Protein AF-A0A0X1KK18-F1 (afdb_monomer_lite)

Structure (mmCIF, N/CA/C/O backbone):
data_AF-A0A0X1KK18-F1
#
_entry.id   AF-A0A0X1KK18-F1
#
loop_
_atom_site.group_PDB
_atom_site.id
_atom_site.type_symbol
_atom_site.label_atom_id
_atom_site.label_alt_id
_atom_site.label_comp_id
_atom_site.label_asym_id
_atom_site.label_entity_id
_atom_site.label_seq_id
_atom_site.pdbx_PDB_ins_code
_atom_site.Cartn_x
_atom_site.Cartn_y
_atom_site.Cartn_z
_atom_site.occupancy
_atom_site.B_iso_or_equiv
_atom_site.auth_seq_id
_atom_site.auth_comp_id
_atom_site.auth_asym_id
_atom_site.auth_atom_id
_atom_site.pdbx_PDB_model_num
ATOM 1 N N . MET A 1 1 ? -12.184 -28.612 13.665 1.00 48.31 1 MET A N 1
ATOM 2 C CA . MET A 1 1 ? -11.356 -27.387 13.741 1.00 48.31 1 MET A CA 1
ATOM 3 C C . MET A 1 1 ? -12.189 -26.233 13.202 1.00 48.31 1 MET A C 1
ATOM 5 O O . MET A 1 1 ? -12.551 -26.280 12.035 1.00 48.31 1 MET A O 1
ATOM 9 N N . LYS A 1 2 ? -12.579 -25.251 14.029 1.00 52.06 2 LYS A N 1
ATOM 10 C CA . LYS A 1 2 ? -13.202 -24.016 13.518 1.00 52.06 2 LYS A CA 1
ATOM 11 C C . LYS A 1 2 ? -12.150 -23.333 12.645 1.00 52.06 2 LYS A C 1
ATOM 13 O O . LYS A 1 2 ? -11.114 -22.939 13.176 1.00 52.06 2 LYS A O 1
ATOM 18 N N . ALA A 1 3 ? -12.373 -23.256 11.334 1.00 57.09 3 ALA A N 1
ATOM 19 C CA . ALA A 1 3 ? -11.541 -22.438 10.464 1.00 57.09 3 ALA A CA 1
ATOM 20 C C . ALA A 1 3 ? -11.617 -21.010 11.005 1.00 57.09 3 ALA A C 1
ATOM 22 O O . ALA A 1 3 ? -12.685 -20.398 11.029 1.00 57.09 3 ALA A O 1
ATOM 23 N N . GLN A 1 4 ? -10.512 -20.533 11.565 1.00 70.69 4 GLN A N 1
ATOM 24 C CA . GLN A 1 4 ? -10.463 -19.193 12.110 1.00 70.69 4 GLN A CA 1
ATOM 25 C C . GLN A 1 4 ? -10.579 -18.219 10.929 1.00 70.69 4 GLN A C 1
ATOM 27 O O . GLN A 1 4 ? -9.828 -18.371 9.962 1.00 70.69 4 GLN A O 1
ATOM 32 N N . PRO A 1 5 ? -11.499 -17.240 10.964 1.00 75.19 5 PRO A N 1
ATOM 33 C CA . PRO A 1 5 ? -11.763 -16.361 9.824 1.00 75.19 5 PRO A CA 1
ATOM 34 C C . PRO A 1 5 ? -10.505 -15.624 9.337 1.00 75.19 5 PRO A C 1
ATOM 36 O O . PRO A 1 5 ? -10.378 -15.361 8.143 1.00 75.19 5 PRO A O 1
ATOM 39 N N . TYR A 1 6 ? -9.524 -15.386 10.220 1.00 83.00 6 TYR A N 1
ATOM 40 C CA . TYR A 1 6 ? -8.237 -14.790 9.848 1.00 83.00 6 TYR A CA 1
ATOM 41 C C . TYR A 1 6 ? -7.473 -15.612 8.800 1.00 83.00 6 TYR A C 1
ATOM 43 O O . TYR A 1 6 ? -6.782 -15.031 7.968 1.00 83.00 6 TYR A O 1
ATOM 51 N N . LEU A 1 7 ? -7.593 -16.946 8.811 1.00 84.44 7 LEU A N 1
ATOM 52 C CA . LEU A 1 7 ? -6.847 -17.812 7.899 1.00 84.44 7 LEU A CA 1
ATOM 53 C C . LEU A 1 7 ? -7.356 -17.648 6.465 1.00 84.44 7 LEU A C 1
ATOM 55 O O . LEU A 1 7 ? -6.567 -17.583 5.526 1.00 84.44 7 LEU A O 1
ATOM 59 N N . LEU A 1 8 ? -8.675 -17.513 6.307 1.00 86.38 8 LEU A N 1
ATOM 60 C CA . LEU A 1 8 ? -9.293 -17.261 5.011 1.00 86.38 8 LEU A CA 1
ATOM 61 C C . LEU A 1 8 ? -8.890 -15.881 4.473 1.00 86.38 8 LEU A C 1
ATOM 63 O O . LEU A 1 8 ? -8.458 -15.776 3.327 1.00 86.38 8 LEU A O 1
ATOM 67 N N . TYR A 1 9 ? -8.947 -14.837 5.308 1.00 84.44 9 TYR A N 1
ATOM 68 C CA . TYR A 1 9 ? -8.499 -13.495 4.919 1.00 84.44 9 TYR A CA 1
ATOM 69 C C . TYR A 1 9 ? -7.001 -13.446 4.582 1.00 84.44 9 TYR A C 1
ATOM 71 O O . TYR A 1 9 ? -6.612 -12.784 3.620 1.00 84.44 9 TYR A O 1
ATOM 79 N N . ALA A 1 10 ? -6.160 -14.181 5.316 1.00 85.31 10 ALA A N 1
ATOM 80 C CA . ALA A 1 10 ? -4.728 -14.278 5.045 1.00 85.31 10 ALA A CA 1
ATOM 81 C C . ALA A 1 10 ? -4.432 -14.976 3.707 1.00 85.31 10 ALA A C 1
ATOM 83 O O . ALA A 1 10 ? -3.563 -14.520 2.965 1.00 85.31 10 ALA A O 1
ATOM 84 N N . LEU A 1 11 ? -5.178 -16.033 3.363 1.00 86.38 11 LEU A N 1
ATOM 85 C CA . LEU A 1 11 ? -5.054 -16.716 2.070 1.00 86.38 11 LEU A CA 1
ATOM 86 C C . LEU A 1 11 ? -5.438 -15.799 0.905 1.00 86.38 11 LEU A C 1
ATOM 88 O O . LEU A 1 11 ? -4.687 -15.700 -0.066 1.00 86.38 11 LEU A O 1
ATOM 92 N N . PHE A 1 12 ? -6.560 -15.080 1.016 1.00 86.50 12 PHE A N 1
ATOM 93 C CA . PHE A 1 12 ? -6.943 -14.085 0.011 1.00 86.50 12 PHE A CA 1
ATOM 94 C C . PHE A 1 12 ? -5.902 -12.967 -0.101 1.00 86.50 12 PHE A C 1
ATOM 96 O O . PHE A 1 12 ? -5.504 -12.616 -1.209 1.00 86.50 12 PHE A O 1
ATOM 103 N N . SER A 1 13 ? -5.401 -12.452 1.025 1.00 85.50 13 SER A N 1
ATOM 104 C CA . SER A 1 13 ? -4.336 -11.442 1.042 1.00 85.50 13 SER A CA 1
ATOM 105 C C . SER A 1 13 ? -3.073 -11.930 0.324 1.00 85.50 13 SER A C 1
ATOM 107 O O . SER A 1 13 ? -2.549 -11.229 -0.541 1.00 85.50 13 SER A O 1
ATOM 109 N N . ALA A 1 14 ? -2.623 -13.161 0.591 1.00 84.75 14 ALA A N 1
ATOM 110 C CA . ALA A 1 14 ? -1.472 -13.757 -0.085 1.00 84.75 14 ALA A CA 1
ATOM 111 C C . ALA A 1 14 ? -1.697 -13.915 -1.598 1.00 84.75 14 ALA A C 1
ATOM 113 O O . ALA A 1 14 ? -0.796 -13.631 -2.392 1.00 84.75 14 ALA A O 1
ATOM 114 N N . PHE A 1 15 ? -2.908 -14.314 -1.997 1.00 89.94 15 PHE A N 1
ATOM 115 C CA . PHE A 1 15 ? -3.291 -14.423 -3.400 1.00 89.94 15 PHE A CA 1
ATOM 116 C C . PHE A 1 15 ? -3.278 -13.066 -4.117 1.00 89.94 15 PHE A C 1
ATOM 118 O O . PHE A 1 15 ? -2.723 -12.961 -5.202 1.00 89.94 15 PHE A O 1
ATOM 125 N N . PHE A 1 16 ? -3.816 -11.996 -3.530 1.00 87.62 16 PHE A N 1
ATOM 126 C CA . PHE A 1 16 ? -3.731 -10.672 -4.159 1.00 87.62 16 PHE A CA 1
ATOM 127 C C . PHE A 1 16 ? -2.304 -10.110 -4.131 1.00 87.62 16 PHE A C 1
ATOM 129 O O . PHE A 1 16 ? -1.869 -9.488 -5.100 1.00 87.62 16 PHE A O 1
ATOM 136 N N . ALA A 1 17 ? -1.536 -10.382 -3.072 1.00 85.12 17 ALA A N 1
ATOM 137 C CA . ALA A 1 17 ? -0.163 -9.910 -2.934 1.00 85.12 17 ALA A CA 1
ATOM 138 C C . ALA A 1 17 ? 0.782 -10.467 -4.011 1.00 85.12 17 ALA A C 1
ATOM 140 O O . ALA A 1 17 ? 1.693 -9.755 -4.425 1.00 85.12 17 ALA A O 1
ATOM 141 N N . LEU A 1 18 ? 0.574 -11.698 -4.503 1.00 85.50 18 LEU A N 1
ATOM 142 C CA . LEU A 1 18 ? 1.397 -12.244 -5.595 1.00 85.50 18 LEU A CA 1
ATOM 143 C C . LEU A 1 18 ? 1.106 -11.573 -6.948 1.00 85.50 18 LEU A C 1
ATOM 145 O O . LEU A 1 18 ? 1.992 -11.498 -7.796 1.00 85.50 18 LEU A O 1
ATOM 149 N N . LEU A 1 19 ? -0.113 -11.062 -7.156 1.00 86.62 19 LEU A N 1
ATOM 150 C CA . LEU A 1 19 ? -0.516 -10.410 -8.407 1.00 86.62 19 LEU A CA 1
ATOM 151 C C . LEU A 1 19 ? 0.110 -9.017 -8.559 1.00 86.62 19 LEU A C 1
ATOM 153 O O . LEU A 1 19 ? 0.438 -8.597 -9.669 1.00 86.62 19 LEU A O 1
ATOM 157 N N . VAL A 1 20 ? 0.317 -8.319 -7.441 1.00 87.75 20 VAL A N 1
ATOM 158 C CA . VAL A 1 20 ? 0.883 -6.962 -7.378 1.00 87.75 20 VAL A CA 1
ATOM 159 C C . VAL A 1 20 ? 2.225 -6.828 -8.126 1.00 87.75 20 VAL A C 1
ATOM 161 O O . VAL A 1 20 ? 2.315 -5.965 -9.004 1.00 87.75 20 VAL A O 1
ATOM 164 N N . PRO A 1 21 ? 3.262 -7.651 -7.869 1.00 84.75 21 PRO A N 1
ATOM 165 C CA . PRO A 1 21 ? 4.519 -7.577 -8.614 1.00 84.75 21 PRO A CA 1
ATOM 166 C C . PRO A 1 21 ? 4.396 -7.995 -10.081 1.00 84.75 21 PRO A C 1
ATOM 168 O O . PRO A 1 21 ? 5.107 -7.443 -10.922 1.00 84.75 21 PRO A O 1
ATOM 171 N N . ILE A 1 22 ? 3.514 -8.949 -10.399 1.00 86.06 22 ILE A N 1
ATOM 172 C CA . ILE A 1 22 ? 3.320 -9.451 -11.768 1.00 86.06 22 ILE A CA 1
ATOM 173 C C . ILE A 1 22 ? 2.738 -8.339 -12.647 1.00 86.06 22 ILE A C 1
ATOM 175 O O . ILE A 1 22 ? 3.351 -7.949 -13.644 1.00 86.06 22 ILE A O 1
ATOM 179 N N . PHE A 1 23 ? 1.598 -7.771 -12.244 1.00 86.56 23 PHE A N 1
ATOM 180 C CA . PHE A 1 23 ? 0.977 -6.657 -12.962 1.00 86.56 23 PHE A CA 1
ATOM 181 C C . PHE A 1 23 ? 1.813 -5.386 -12.876 1.00 86.56 23 PHE A C 1
ATOM 183 O O . PHE A 1 23 ? 1.910 -4.647 -13.852 1.00 86.56 23 PHE A O 1
ATOM 190 N N . GLY A 1 24 ? 2.466 -5.151 -11.737 1.00 84.56 24 GLY A N 1
ATOM 191 C CA . GLY A 1 24 ? 3.367 -4.024 -11.562 1.00 84.56 24 GLY A CA 1
ATOM 192 C C . GLY A 1 24 ? 4.517 -4.049 -12.559 1.00 84.56 24 GLY A C 1
ATOM 193 O O . GLY A 1 24 ? 4.745 -3.051 -13.229 1.00 84.56 24 GLY A O 1
ATOM 194 N N . LYS A 1 25 ? 5.206 -5.183 -12.735 1.00 83.12 25 LYS A N 1
ATOM 195 C CA . LYS A 1 25 ? 6.280 -5.260 -13.731 1.00 83.12 25 LYS A CA 1
ATOM 196 C C . LYS A 1 25 ? 5.769 -5.087 -15.158 1.00 83.12 25 LYS A C 1
ATOM 198 O O . LYS A 1 25 ? 6.421 -4.408 -15.945 1.00 83.12 25 LYS A O 1
ATOM 203 N N . LEU A 1 26 ? 4.617 -5.675 -15.480 1.00 85.38 26 LEU A N 1
ATOM 204 C CA . LEU A 1 26 ? 4.024 -5.545 -16.809 1.00 85.38 26 LEU A CA 1
ATOM 205 C C . LEU A 1 26 ? 3.639 -4.087 -17.119 1.00 85.38 26 LEU A C 1
ATOM 207 O O . LEU A 1 26 ? 3.946 -3.597 -18.200 1.00 85.38 26 LEU A O 1
ATOM 211 N N . GLY A 1 27 ? 3.040 -3.379 -16.157 1.00 81.44 27 GLY A N 1
ATOM 212 C CA . GLY A 1 27 ? 2.635 -1.975 -16.299 1.00 81.44 27 GLY A CA 1
ATOM 213 C C . GLY A 1 27 ? 3.785 -0.961 -16.241 1.00 81.44 27 GLY A C 1
ATOM 214 O O . GLY A 1 27 ? 3.612 0.180 -16.655 1.00 81.44 27 GLY A O 1
ATOM 215 N N . LEU A 1 28 ? 4.964 -1.359 -15.753 1.00 84.88 28 LEU A N 1
ATOM 216 C CA . LEU A 1 28 ? 6.157 -0.505 -15.654 1.00 84.88 28 LEU A CA 1
ATOM 217 C C . LEU A 1 28 ? 7.063 -0.547 -16.890 1.00 84.88 28 LEU A C 1
ATOM 219 O O . LEU A 1 28 ? 8.089 0.137 -16.905 1.00 84.88 28 LEU A O 1
ATOM 223 N N . LYS A 1 29 ? 6.723 -1.355 -17.903 1.00 79.06 29 LYS A N 1
ATOM 224 C CA . LYS A 1 29 ? 7.569 -1.574 -19.084 1.00 79.06 29 LYS A CA 1
ATOM 225 C C . LYS A 1 29 ? 7.858 -0.275 -19.845 1.00 79.06 29 LYS A C 1
ATOM 227 O O . LYS A 1 29 ? 9.013 -0.017 -20.164 1.00 79.06 29 LYS A O 1
ATOM 232 N N . ASP A 1 30 ? 6.832 0.551 -20.038 1.00 81.50 30 ASP A N 1
ATOM 233 C CA . ASP A 1 30 ? 6.897 1.770 -20.858 1.00 81.50 30 ASP A CA 1
ATOM 234 C C . ASP A 1 30 ? 6.637 3.057 -20.047 1.00 81.50 30 ASP A C 1
ATOM 236 O O . ASP A 1 30 ? 6.550 4.149 -20.602 1.00 81.50 30 ASP A O 1
ATOM 240 N N . VAL A 1 31 ? 6.510 2.948 -18.717 1.00 85.38 31 VAL A N 1
ATOM 241 C CA . VAL A 1 31 ? 6.107 4.051 -17.826 1.00 85.38 31 VAL A CA 1
ATOM 242 C C . VAL A 1 31 ? 7.109 4.218 -16.681 1.00 85.38 31 VAL A C 1
ATOM 244 O O . VAL A 1 31 ? 7.731 3.259 -16.213 1.00 85.38 31 VAL A O 1
ATOM 247 N N . ASP A 1 32 ? 7.311 5.451 -16.216 1.00 85.56 32 ASP A N 1
ATOM 248 C CA . ASP A 1 32 ? 8.118 5.717 -15.023 1.00 85.56 32 ASP A CA 1
ATOM 249 C C . ASP A 1 32 ? 7.503 5.094 -13.754 1.00 85.56 32 ASP A C 1
ATOM 251 O O . ASP A 1 32 ? 6.282 5.068 -13.583 1.00 85.56 32 ASP A O 1
ATOM 255 N N . SER A 1 33 ? 8.344 4.603 -12.837 1.00 83.00 33 SER A N 1
ATOM 256 C CA . SER A 1 33 ? 7.875 3.973 -11.595 1.00 83.00 33 SER A CA 1
ATOM 257 C C . SER A 1 33 ? 7.112 4.925 -10.686 1.00 83.00 33 SER A C 1
ATOM 259 O O . SER A 1 33 ? 6.182 4.497 -10.000 1.00 83.00 33 SER A O 1
ATOM 261 N N . THR A 1 34 ? 7.459 6.208 -10.714 1.00 85.44 34 THR A N 1
ATOM 262 C CA . THR A 1 34 ? 6.777 7.253 -9.952 1.00 85.44 34 THR A CA 1
ATOM 263 C C . THR A 1 34 ? 5.384 7.479 -10.517 1.00 85.44 34 THR A C 1
ATOM 265 O O . THR A 1 34 ? 4.409 7.405 -9.777 1.00 85.44 34 THR A O 1
ATOM 268 N N . VAL A 1 35 ? 5.264 7.643 -11.841 1.00 86.00 35 VAL A N 1
ATOM 269 C CA . VAL A 1 35 ? 3.972 7.849 -12.519 1.00 86.00 35 VAL A CA 1
ATOM 270 C C . VAL A 1 35 ? 3.041 6.658 -12.293 1.00 86.00 35 VAL A C 1
ATOM 272 O O . VAL A 1 35 ? 1.898 6.837 -11.874 1.00 86.00 35 VAL A O 1
ATOM 275 N N . ALA A 1 36 ? 3.538 5.434 -12.486 1.00 87.12 36 ALA A N 1
ATOM 276 C CA . ALA A 1 36 ? 2.754 4.223 -12.256 1.00 87.12 36 ALA A CA 1
ATOM 277 C C . ALA A 1 36 ? 2.308 4.079 -10.789 1.00 87.12 36 ALA A C 1
ATOM 279 O O . ALA A 1 36 ? 1.187 3.646 -10.517 1.00 87.12 36 ALA A O 1
ATOM 280 N N . THR A 1 37 ? 3.158 4.465 -9.832 1.00 86.56 37 THR A N 1
ATOM 281 C CA . THR A 1 37 ? 2.825 4.415 -8.399 1.00 86.56 37 THR A CA 1
ATOM 282 C C . THR A 1 37 ? 1.809 5.489 -8.015 1.00 86.56 37 THR A C 1
ATOM 284 O O . THR A 1 37 ? 0.887 5.190 -7.260 1.00 86.56 37 THR A O 1
ATOM 287 N N . THR A 1 38 ? 1.891 6.690 -8.594 1.00 86.94 38 THR A N 1
ATOM 288 C CA . THR A 1 38 ? 0.885 7.749 -8.417 1.00 86.94 38 THR A CA 1
ATOM 289 C C . THR A 1 38 ? -0.480 7.312 -8.938 1.00 86.94 38 THR A C 1
ATOM 291 O O . THR A 1 38 ? -1.472 7.411 -8.218 1.00 86.94 38 THR A O 1
ATOM 294 N N . VAL A 1 39 ? -0.544 6.758 -10.154 1.00 89.62 39 VAL A N 1
ATOM 295 C CA . VAL A 1 39 ? -1.800 6.230 -10.716 1.00 89.62 39 VAL A CA 1
ATOM 296 C C . VAL A 1 39 ? -2.367 5.127 -9.822 1.00 89.62 39 VAL A C 1
ATOM 298 O O . VAL A 1 39 ? -3.560 5.124 -9.522 1.00 89.62 39 VAL A O 1
ATOM 301 N N . ARG A 1 40 ? -1.512 4.226 -9.322 1.00 87.25 40 ARG A N 1
ATOM 302 C CA . ARG A 1 40 ? -1.928 3.187 -8.375 1.00 87.25 40 ARG A CA 1
ATOM 303 C C . ARG A 1 40 ? -2.518 3.777 -7.094 1.00 87.25 40 ARG A C 1
ATOM 305 O O . ARG A 1 40 ? -3.555 3.296 -6.648 1.00 87.25 40 ARG A O 1
ATOM 312 N N . ALA A 1 41 ? -1.897 4.808 -6.524 1.00 88.94 41 ALA A N 1
ATOM 313 C CA . ALA A 1 41 ? -2.392 5.465 -5.316 1.00 88.94 41 ALA A CA 1
ATOM 314 C C . ALA A 1 41 ? -3.791 6.066 -5.528 1.00 88.94 41 ALA A C 1
ATOM 316 O O . ALA A 1 41 ? -4.657 5.902 -4.672 1.00 88.94 41 ALA A O 1
ATOM 317 N N . VAL A 1 42 ? -4.044 6.679 -6.690 1.00 91.31 42 VAL A N 1
ATOM 318 C CA . VAL A 1 42 ? -5.375 7.197 -7.049 1.00 91.31 42 VAL A CA 1
ATOM 319 C C . VAL A 1 42 ? -6.400 6.066 -7.147 1.00 91.31 42 VAL A C 1
ATOM 321 O O . VAL A 1 42 ? -7.472 6.162 -6.553 1.00 91.31 42 VAL A O 1
ATOM 324 N N . ILE A 1 43 ? -6.065 4.970 -7.837 1.00 91.81 43 ILE A N 1
ATOM 325 C CA . ILE A 1 43 ? -6.949 3.798 -7.952 1.00 91.81 43 ILE A CA 1
ATOM 326 C C . ILE A 1 43 ? -7.266 3.221 -6.564 1.00 91.81 43 ILE A C 1
ATOM 328 O O . ILE A 1 43 ? -8.427 2.948 -6.262 1.00 91.81 43 ILE A O 1
ATOM 332 N N . MET A 1 44 ? -6.255 3.077 -5.699 1.00 90.12 44 MET A N 1
ATOM 333 C CA . MET A 1 44 ? -6.429 2.588 -4.327 1.00 90.12 44 MET A CA 1
ATOM 334 C C . MET A 1 44 ? -7.304 3.526 -3.496 1.00 90.12 44 MET A C 1
ATOM 336 O O . MET A 1 44 ? -8.181 3.050 -2.781 1.00 90.12 44 MET A O 1
ATOM 340 N N . ALA A 1 45 ? -7.108 4.842 -3.605 1.00 90.00 45 ALA A N 1
ATOM 341 C CA . ALA A 1 45 ? -7.913 5.824 -2.888 1.00 90.00 45 ALA A CA 1
ATOM 342 C C . ALA A 1 45 ? -9.393 5.729 -3.284 1.00 90.00 45 ALA A C 1
ATOM 344 O O . ALA A 1 45 ? -10.250 5.605 -2.413 1.00 90.00 45 ALA A O 1
ATOM 345 N N . VAL A 1 46 ? -9.695 5.705 -4.587 1.00 91.62 46 VAL A N 1
ATOM 346 C CA . VAL A 1 46 ? -11.074 5.565 -5.086 1.00 91.62 46 VAL A CA 1
ATOM 347 C C . VAL A 1 46 ? -11.694 4.243 -4.629 1.00 91.62 46 VAL A C 1
ATOM 349 O O . VAL A 1 46 ? -12.833 4.226 -4.163 1.00 91.62 46 VAL A O 1
ATOM 352 N N . PHE A 1 47 ? -10.939 3.143 -4.704 1.00 91.12 47 PHE A N 1
ATOM 353 C CA . PHE A 1 47 ? -11.404 1.830 -4.261 1.00 91.12 47 PHE A CA 1
ATOM 354 C C . PHE A 1 47 ? -11.725 1.809 -2.759 1.00 91.12 47 PHE A C 1
ATOM 356 O O . PHE A 1 47 ? -12.810 1.380 -2.369 1.00 91.12 47 PHE A O 1
ATOM 363 N N . LEU A 1 48 ? -10.824 2.323 -1.913 1.00 89.38 48 LEU A N 1
ATOM 364 C CA . LEU A 1 48 ? -11.020 2.378 -0.461 1.00 89.38 48 LEU A CA 1
ATOM 365 C C . LEU A 1 48 ? -12.179 3.297 -0.063 1.00 89.38 48 LEU A C 1
ATOM 367 O O . LEU A 1 48 ? -12.947 2.945 0.829 1.00 89.38 48 LEU A O 1
ATOM 371 N N . VAL A 1 49 ? -12.353 4.434 -0.744 1.00 87.81 49 VAL A N 1
ATOM 372 C CA . VAL A 1 49 ? -13.514 5.315 -0.540 1.00 87.81 49 VAL A CA 1
ATOM 373 C C . VAL A 1 49 ? -14.812 4.585 -0.889 1.00 87.81 49 VAL A C 1
ATOM 375 O O . VAL A 1 49 ? -15.754 4.618 -0.100 1.00 87.81 49 VAL A O 1
ATOM 378 N N . GLY A 1 50 ? -14.864 3.872 -2.018 1.00 88.06 50 GLY A N 1
ATOM 379 C CA . GLY A 1 50 ? -16.034 3.075 -2.401 1.00 88.06 50 GLY A CA 1
ATOM 380 C C . GLY A 1 50 ? -16.389 2.009 -1.359 1.00 88.06 50 GLY A C 1
ATOM 381 O O . GLY A 1 50 ? -17.546 1.890 -0.959 1.00 88.06 50 GLY A O 1
ATOM 382 N N . VAL A 1 51 ? -15.385 1.287 -0.850 1.00 87.88 51 VAL A N 1
ATOM 383 C CA . VAL A 1 51 ? -15.567 0.299 0.226 1.00 87.88 51 VAL A CA 1
ATOM 384 C C . VAL A 1 51 ? -16.054 0.958 1.520 1.00 87.88 51 VAL A C 1
ATOM 386 O O . VAL A 1 51 ? -16.969 0.436 2.158 1.00 87.88 51 VAL A O 1
ATOM 389 N N . ALA A 1 52 ? -15.497 2.109 1.906 1.00 86.50 52 ALA A N 1
ATOM 390 C CA . ALA A 1 52 ? -15.921 2.843 3.099 1.00 86.50 52 ALA A CA 1
ATOM 391 C C . ALA A 1 52 ? -17.389 3.297 3.017 1.00 86.50 52 ALA A C 1
ATOM 393 O 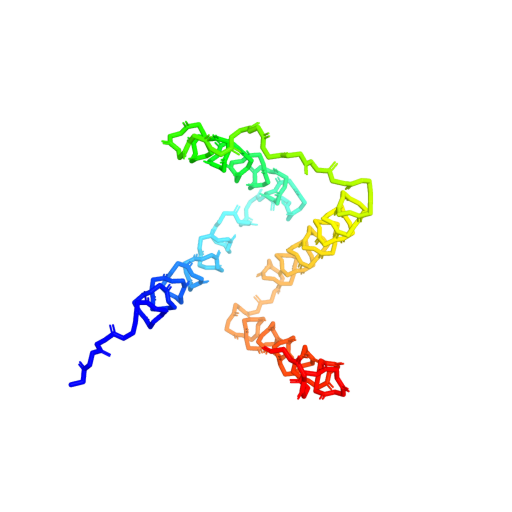O . ALA A 1 52 ? -18.114 3.195 4.008 1.00 86.50 52 ALA A O 1
ATOM 394 N N . LEU A 1 53 ? -17.842 3.738 1.837 1.00 86.88 53 LEU A N 1
ATOM 395 C CA . LEU A 1 53 ? -19.237 4.124 1.599 1.00 86.88 53 LEU A CA 1
ATOM 396 C C . LEU A 1 53 ? -20.196 2.938 1.748 1.00 86.88 53 LEU A C 1
ATOM 398 O O . LEU A 1 53 ? -21.212 3.064 2.425 1.00 86.88 53 LEU A O 1
ATOM 402 N N . VAL A 1 54 ? -19.859 1.782 1.167 1.00 87.50 54 VAL A N 1
ATOM 403 C CA . VAL A 1 54 ? -20.670 0.553 1.277 1.00 87.50 54 VAL A CA 1
ATOM 404 C C . VAL A 1 54 ? -20.681 0.010 2.709 1.00 87.50 54 VAL A C 1
ATOM 406 O O . VAL A 1 54 ? -21.688 -0.530 3.158 1.00 87.50 54 VAL A O 1
ATOM 409 N N . SER A 1 55 ? -19.577 0.173 3.439 1.00 83.06 55 SER A N 1
ATOM 410 C CA . SER A 1 55 ? -19.422 -0.353 4.802 1.00 83.06 55 SER A CA 1
ATOM 411 C C . SER A 1 55 ? -20.024 0.558 5.882 1.00 83.06 55 SER A C 1
ATOM 413 O O . SER A 1 55 ? -20.126 0.148 7.033 1.00 83.06 55 SER A O 1
ATOM 415 N N . GLY A 1 56 ? -20.397 1.800 5.548 1.00 77.62 56 GLY A N 1
ATOM 416 C CA . GLY A 1 56 ? -20.999 2.763 6.481 1.00 77.62 56 GLY A CA 1
ATOM 417 C C . GLY A 1 56 ? -20.041 3.388 7.508 1.00 77.62 56 GLY A C 1
ATOM 418 O O . GLY A 1 56 ? -20.484 4.138 8.375 1.00 77.62 56 GLY A O 1
ATOM 419 N N . VAL A 1 57 ? -18.729 3.142 7.408 1.00 72.38 57 VAL A N 1
ATOM 420 C CA . VAL A 1 57 ? -17.699 3.527 8.406 1.00 72.38 57 VAL A CA 1
ATOM 421 C C . VAL A 1 57 ? -17.189 4.967 8.199 1.00 72.38 57 VAL A C 1
ATOM 423 O O . VAL A 1 57 ? -16.019 5.281 8.380 1.00 72.38 57 VAL A O 1
ATOM 426 N N . THR A 1 58 ? -18.048 5.891 7.770 1.00 65.62 58 THR A N 1
ATOM 427 C CA . THR A 1 58 ? -17.617 7.229 7.313 1.00 65.62 58 THR A CA 1
ATOM 428 C C . THR A 1 58 ? -17.514 8.284 8.419 1.00 65.62 58 THR A C 1
ATOM 430 O O . THR A 1 58 ? -17.100 9.408 8.142 1.00 65.62 58 THR A O 1
ATOM 433 N N . ARG A 1 59 ? -17.901 7.963 9.663 1.00 65.62 59 ARG A N 1
ATOM 434 C CA . ARG A 1 59 ? -18.078 8.946 10.755 1.00 65.62 59 ARG A CA 1
ATOM 435 C C . ARG A 1 59 ? -17.337 8.618 12.055 1.00 65.62 59 ARG A C 1
ATOM 437 O O . ARG A 1 59 ? -17.644 9.206 13.088 1.00 65.62 59 ARG A O 1
ATOM 444 N N . GLU A 1 60 ? -16.376 7.702 12.017 1.00 73.88 60 GLU A N 1
ATOM 445 C CA . GLU A 1 60 ? -15.527 7.404 13.176 1.00 73.88 60 GLU A CA 1
ATOM 446 C C . GLU A 1 60 ? -14.722 8.660 13.581 1.00 73.88 60 GLU A C 1
ATOM 448 O O . GLU A 1 60 ? -14.026 9.240 12.738 1.00 73.88 60 GLU A O 1
ATOM 453 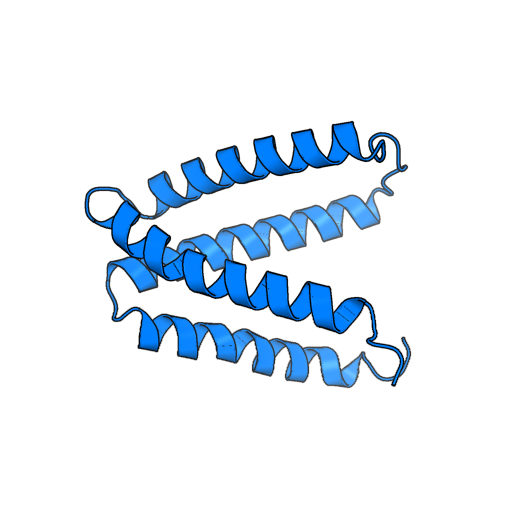N N . PRO A 1 61 ? -14.803 9.125 14.843 1.00 72.62 61 PRO A N 1
ATOM 454 C CA . PRO A 1 61 ? -14.059 10.295 15.287 1.00 72.62 61 PRO A CA 1
ATOM 455 C C . PRO A 1 61 ? -12.555 9.990 15.334 1.00 72.62 61 PRO A C 1
ATOM 457 O O . PRO A 1 61 ? -12.077 9.218 16.163 1.00 72.62 61 PRO A O 1
ATOM 460 N N . LEU A 1 62 ? -11.784 10.636 14.457 1.00 77.75 62 LEU A N 1
ATOM 461 C CA . LEU A 1 62 ? -10.326 10.527 14.439 1.00 77.75 62 LEU A CA 1
ATOM 462 C C . LEU A 1 62 ? -9.707 11.468 15.483 1.00 77.75 62 LEU A C 1
ATOM 464 O O . LEU A 1 62 ? -9.799 12.689 15.379 1.00 77.75 62 LEU A O 1
ATOM 468 N N . ASN A 1 63 ? -9.031 10.902 16.483 1.00 84.62 63 ASN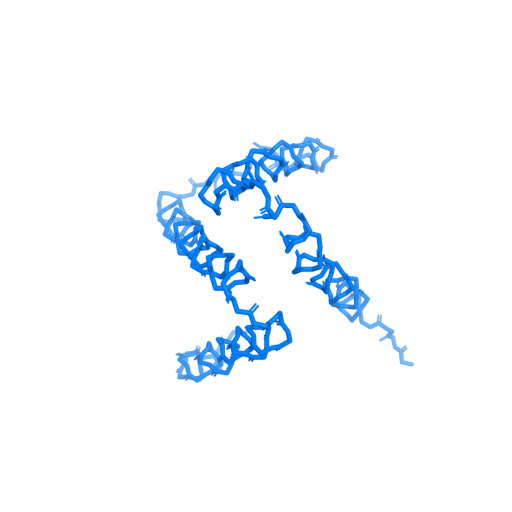 A N 1
ATOM 469 C CA . ASN A 1 63 ? -8.202 11.668 17.417 1.00 84.62 63 ASN A CA 1
ATOM 470 C C . ASN A 1 63 ? -6.978 12.258 16.679 1.00 84.62 63 ASN A C 1
ATOM 472 O O . ASN A 1 63 ? -6.382 11.588 15.836 1.00 84.62 63 ASN A O 1
ATOM 476 N N . GLY A 1 64 ? -6.539 13.474 17.027 1.00 82.44 64 GLY A N 1
ATOM 477 C CA . GLY A 1 64 ? -5.367 14.123 16.421 1.00 82.44 64 GLY A CA 1
ATOM 478 C C . GLY A 1 64 ? -4.074 13.297 16.512 1.00 82.44 64 GLY A C 1
ATOM 479 O O . GLY A 1 64 ? -3.284 13.288 15.569 1.00 82.44 64 GLY A O 1
ATOM 480 N N . LYS A 1 65 ? -3.882 12.520 17.592 1.00 83.62 65 LYS A N 1
ATOM 481 C CA . LYS A 1 65 ? -2.756 11.568 17.682 1.00 83.62 65 LYS A CA 1
ATOM 482 C C . LYS A 1 65 ? -2.894 10.408 16.693 1.00 83.62 65 LYS A C 1
ATOM 484 O O . LYS A 1 65 ? -1.910 10.030 16.066 1.00 83.62 65 LYS A O 1
ATOM 489 N N . ALA A 1 66 ? -4.101 9.861 16.535 1.00 84.38 66 ALA A N 1
ATOM 490 C CA . ALA A 1 66 ? -4.359 8.781 15.583 1.00 84.38 66 ALA A CA 1
ATOM 491 C C . ALA A 1 66 ? -4.107 9.253 14.145 1.00 84.38 66 ALA A C 1
ATOM 493 O O . ALA A 1 66 ? -3.452 8.551 13.382 1.00 84.38 66 ALA A O 1
ATOM 494 N N . LEU A 1 67 ? -4.529 10.477 13.806 1.00 86.50 67 LEU A N 1
ATOM 495 C CA . LEU A 1 67 ? -4.276 11.072 12.494 1.00 86.50 67 LEU A CA 1
ATOM 496 C C . LEU A 1 67 ? -2.775 11.194 12.192 1.00 86.50 67 LEU A C 1
ATOM 498 O O . LEU A 1 67 ? -2.357 10.877 11.082 1.00 86.50 67 LEU A O 1
ATOM 502 N N . LEU A 1 68 ? -1.960 11.596 13.174 1.00 86.50 68 LEU A N 1
ATOM 503 C CA . LEU A 1 68 ? -0.507 11.680 13.009 1.00 86.50 68 LEU A CA 1
ATOM 504 C C . LEU A 1 68 ? 0.113 10.308 12.707 1.00 86.50 68 LEU A C 1
ATOM 506 O O . LEU A 1 68 ? 0.880 10.184 11.755 1.00 86.50 68 LEU A O 1
ATOM 510 N N . PHE A 1 69 ? -0.238 9.270 13.473 1.00 85.62 69 PHE A N 1
ATOM 511 C CA . PHE A 1 69 ? 0.272 7.915 13.227 1.00 85.62 69 PHE A CA 1
ATOM 512 C C . PHE A 1 69 ? -0.219 7.335 11.894 1.00 85.62 69 PHE A C 1
ATOM 514 O O . PHE A 1 69 ? 0.562 6.697 11.190 1.00 85.62 69 PHE A O 1
ATOM 521 N N . ILE A 1 70 ? -1.471 7.600 11.506 1.00 87.06 70 ILE A N 1
ATOM 522 C CA . ILE A 1 70 ? -2.018 7.199 10.201 1.00 87.06 70 ILE A CA 1
ATOM 523 C C . ILE A 1 70 ? -1.272 7.908 9.066 1.00 87.06 70 ILE A C 1
ATOM 525 O O . ILE A 1 70 ? -0.887 7.263 8.094 1.00 87.06 70 ILE A O 1
ATOM 529 N N . ALA A 1 71 ? -1.013 9.212 9.193 1.00 86.81 71 ALA A N 1
ATOM 530 C CA . ALA A 1 71 ? -0.269 9.972 8.195 1.00 86.81 71 ALA A CA 1
ATOM 531 C C . ALA A 1 71 ? 1.173 9.461 8.056 1.00 86.81 71 ALA A C 1
ATOM 533 O O . ALA A 1 71 ? 1.631 9.212 6.942 1.00 86.81 71 ALA A O 1
ATOM 534 N N . LEU A 1 72 ? 1.869 9.233 9.175 1.00 87.12 72 LEU A N 1
ATOM 535 C CA . LEU A 1 72 ? 3.223 8.669 9.178 1.00 87.12 72 LEU A CA 1
ATOM 536 C C . LEU A 1 72 ? 3.259 7.266 8.557 1.00 87.12 72 LEU A C 1
ATOM 538 O O . LEU A 1 72 ? 4.129 6.983 7.735 1.00 87.12 72 LEU A O 1
ATOM 542 N N . SER A 1 73 ? 2.290 6.409 8.894 1.00 86.56 73 SER A N 1
ATOM 543 C CA . SER A 1 73 ? 2.143 5.077 8.298 1.00 86.56 73 SER A CA 1
ATOM 544 C C . SER A 1 73 ? 1.879 5.154 6.791 1.00 86.56 73 SER A C 1
ATOM 546 O O . SER A 1 73 ? 2.507 4.428 6.021 1.00 86.56 73 SER A O 1
ATOM 548 N N . GLY A 1 74 ? 1.019 6.077 6.352 1.00 86.44 74 GLY A N 1
ATOM 549 C CA . GLY A 1 74 ? 0.729 6.310 4.939 1.00 86.44 74 GLY A CA 1
ATOM 550 C C . GLY A 1 74 ? 1.957 6.771 4.153 1.00 86.44 74 GLY A C 1
ATOM 551 O O . GLY A 1 74 ? 2.224 6.243 3.075 1.00 86.44 74 GLY A O 1
ATOM 552 N N . ILE A 1 75 ? 2.748 7.695 4.710 1.00 88.38 75 ILE A N 1
ATOM 553 C CA . ILE A 1 75 ? 4.006 8.158 4.103 1.00 88.38 75 ILE A CA 1
ATOM 554 C C . ILE A 1 75 ? 5.013 7.006 4.012 1.00 88.38 75 ILE A C 1
ATOM 556 O O . ILE A 1 75 ? 5.602 6.790 2.953 1.00 88.38 75 ILE A O 1
ATOM 560 N N . ALA A 1 76 ? 5.183 6.236 5.091 1.00 86.62 76 ALA A N 1
ATOM 561 C CA . ALA A 1 76 ? 6.070 5.075 5.104 1.00 86.62 76 ALA A CA 1
ATOM 562 C C . ALA A 1 76 ? 5.647 4.021 4.063 1.00 86.62 76 ALA A C 1
ATOM 564 O O . ALA A 1 76 ? 6.488 3.510 3.322 1.00 86.62 76 ALA A O 1
ATOM 565 N N . GLY A 1 77 ? 4.344 3.749 3.949 1.00 86.44 77 GLY A N 1
ATOM 566 C CA . GLY A 1 77 ? 3.782 2.854 2.940 1.00 86.44 77 GLY A CA 1
ATOM 567 C C . GLY A 1 77 ? 4.020 3.353 1.514 1.00 86.44 77 GLY A C 1
ATOM 568 O O . GLY A 1 77 ? 4.488 2.594 0.667 1.00 86.44 77 GLY A O 1
ATOM 569 N N . ALA A 1 78 ? 3.777 4.639 1.248 1.00 85.81 78 ALA A N 1
ATOM 570 C CA . ALA A 1 78 ? 4.003 5.235 -0.066 1.00 85.81 78 ALA A CA 1
ATOM 571 C C . ALA A 1 78 ? 5.483 5.176 -0.485 1.00 85.81 78 ALA A C 1
ATOM 573 O O . ALA A 1 78 ? 5.785 4.789 -1.615 1.00 85.81 78 ALA A O 1
ATOM 574 N N . LEU A 1 79 ? 6.405 5.498 0.430 1.00 86.12 79 LEU A N 1
ATOM 575 C CA . LEU A 1 79 ? 7.848 5.413 0.184 1.00 86.12 79 LEU A CA 1
ATOM 576 C C . LEU A 1 79 ? 8.296 3.971 -0.071 1.00 86.12 79 LEU A C 1
ATOM 578 O O . LEU A 1 79 ? 9.020 3.719 -1.034 1.00 86.12 79 LEU A O 1
ATOM 582 N N . SER A 1 80 ? 7.828 3.020 0.743 1.00 85.50 80 SER A N 1
ATOM 583 C CA . SER A 1 80 ? 8.112 1.592 0.561 1.00 85.50 80 SER A CA 1
ATOM 584 C C . SER A 1 80 ? 7.688 1.112 -0.830 1.00 85.50 80 SER A C 1
ATOM 586 O O . SER A 1 80 ? 8.494 0.519 -1.547 1.00 85.50 80 SER A O 1
ATOM 588 N N . TRP A 1 81 ? 6.471 1.448 -1.266 1.00 86.44 81 TRP A N 1
ATOM 589 C CA . TRP A 1 81 ? 5.968 1.060 -2.585 1.00 86.44 81 TRP A CA 1
ATOM 590 C C . TRP A 1 81 ? 6.743 1.729 -3.723 1.00 86.44 81 TRP A C 1
ATOM 592 O O . TRP A 1 81 ? 7.053 1.072 -4.718 1.00 86.44 81 TRP A O 1
ATOM 602 N N . LEU A 1 82 ? 7.095 3.010 -3.588 1.00 85.38 82 LEU A N 1
ATOM 603 C CA . LEU A 1 82 ? 7.871 3.728 -4.599 1.00 85.38 82 LEU A CA 1
ATOM 604 C C . LEU A 1 82 ? 9.228 3.049 -4.850 1.00 85.38 82 LEU A C 1
ATOM 606 O O . LEU A 1 82 ? 9.554 2.735 -5.998 1.00 85.38 82 LEU A O 1
ATOM 610 N N . PHE A 1 83 ? 9.988 2.765 -3.787 1.00 86.88 83 PHE A N 1
ATOM 611 C CA . PHE A 1 83 ? 11.283 2.087 -3.903 1.00 86.88 83 PHE A CA 1
ATOM 612 C C . PHE A 1 83 ? 11.143 0.633 -4.359 1.00 86.88 83 PHE A C 1
ATOM 614 O O . PHE A 1 83 ? 11.919 0.179 -5.202 1.00 86.88 83 PHE A O 1
ATOM 621 N N . TYR A 1 84 ? 10.120 -0.079 -3.877 1.00 86.62 84 TYR A N 1
ATOM 622 C CA . TYR A 1 84 ? 9.820 -1.440 -4.312 1.00 86.62 84 TYR A CA 1
ATOM 623 C C . TYR A 1 84 ? 9.621 -1.515 -5.829 1.00 86.62 84 TYR A C 1
ATOM 625 O O . TYR A 1 84 ? 10.261 -2.320 -6.505 1.00 86.62 84 TYR A O 1
ATOM 633 N N . PHE A 1 85 ? 8.785 -0.646 -6.406 1.00 84.81 85 PHE A N 1
ATOM 634 C CA . PHE A 1 85 ? 8.512 -0.684 -7.844 1.00 84.81 85 PHE A CA 1
ATOM 635 C C . PHE A 1 85 ? 9.660 -0.165 -8.702 1.00 84.81 85 PHE A C 1
ATOM 637 O O . PHE A 1 85 ? 9.857 -0.661 -9.813 1.00 84.81 85 PHE A O 1
ATOM 644 N N . MET A 1 86 ? 10.459 0.762 -8.179 1.00 85.94 86 MET A N 1
ATOM 645 C CA . MET A 1 86 ? 11.720 1.152 -8.804 1.00 85.94 86 MET A CA 1
ATOM 646 C C . MET A 1 86 ? 12.673 -0.052 -8.913 1.00 85.94 86 MET A C 1
ATOM 648 O O . MET A 1 86 ? 13.225 -0.313 -9.984 1.00 85.94 86 MET A O 1
ATOM 652 N N . ALA A 1 87 ? 12.778 -0.859 -7.851 1.00 85.06 87 ALA A N 1
ATOM 653 C CA . ALA A 1 87 ? 13.558 -2.095 -7.856 1.00 85.06 87 ALA A CA 1
ATOM 654 C C . ALA A 1 87 ? 12.952 -3.176 -8.772 1.00 85.06 87 ALA A C 1
ATOM 656 O O . ALA A 1 87 ? 13.683 -3.841 -9.505 1.00 85.06 87 ALA A O 1
ATOM 657 N N . VAL A 1 88 ? 11.622 -3.333 -8.803 1.00 85.31 88 VAL A N 1
ATOM 658 C CA . VAL A 1 88 ? 10.929 -4.267 -9.716 1.00 85.31 88 VAL A CA 1
ATOM 659 C C . VAL A 1 88 ? 11.171 -3.907 -11.184 1.00 85.31 88 VAL A C 1
ATOM 661 O O . VAL A 1 88 ? 11.331 -4.811 -12.014 1.00 85.31 88 VAL A O 1
ATOM 664 N N . LYS A 1 89 ? 11.216 -2.611 -11.517 1.00 83.00 89 LYS A N 1
ATOM 665 C CA . LYS A 1 89 ? 11.478 -2.135 -12.879 1.00 83.00 89 LYS A CA 1
ATOM 666 C C . LYS A 1 89 ? 12.874 -2.553 -13.351 1.00 83.00 89 LYS A C 1
ATOM 668 O O . LYS A 1 89 ? 12.981 -3.191 -14.397 1.00 83.00 89 LYS A O 1
ATOM 673 N N . GLY A 1 90 ? 13.915 -2.275 -12.561 1.00 81.56 90 GLY A N 1
ATOM 674 C CA . GLY A 1 90 ? 15.314 -2.557 -12.922 1.00 81.56 90 GLY A CA 1
ATOM 675 C C . GLY A 1 90 ? 15.823 -3.975 -12.617 1.00 81.56 90 GLY A C 1
ATOM 676 O O . GLY A 1 90 ? 16.808 -4.410 -13.204 1.00 81.56 90 GLY A O 1
ATOM 677 N N . GLY A 1 91 ? 15.176 -4.713 -11.711 1.00 83.50 91 GLY A N 1
ATOM 678 C CA . GLY A 1 91 ? 15.664 -5.993 -11.186 1.00 83.50 91 GLY A CA 1
ATOM 679 C C . GLY A 1 91 ? 14.839 -7.221 -11.585 1.00 83.50 91 GLY A C 1
ATOM 680 O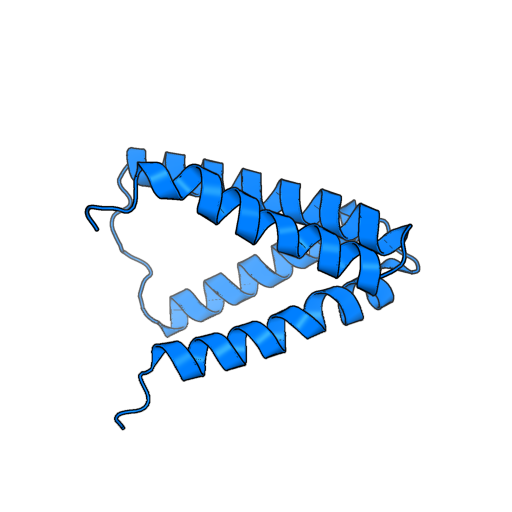 O . GLY A 1 91 ? 13.814 -7.150 -12.265 1.00 83.50 91 GLY A O 1
ATOM 681 N N . ARG A 1 92 ? 15.264 -8.408 -11.136 1.00 84.38 92 ARG A N 1
ATOM 682 C CA . ARG A 1 92 ? 14.495 -9.658 -11.298 1.00 84.38 92 ARG A CA 1
ATOM 683 C C . ARG A 1 92 ? 13.377 -9.709 -10.253 1.00 84.38 92 ARG A C 1
ATOM 685 O O . ARG A 1 92 ? 13.673 -9.712 -9.064 1.00 84.38 92 ARG A O 1
ATOM 692 N N . VAL A 1 93 ? 12.114 -9.826 -10.683 1.00 84.00 93 VAL A N 1
ATOM 693 C CA . VAL A 1 93 ? 10.937 -9.830 -9.779 1.00 84.00 93 VAL A CA 1
ATOM 694 C C . VAL A 1 93 ? 11.070 -10.815 -8.623 1.00 84.00 93 VAL A C 1
ATOM 696 O O . VAL A 1 93 ? 10.868 -10.385 -7.493 1.00 84.00 93 VAL A O 1
ATOM 699 N N . PRO A 1 94 ? 11.459 -12.089 -8.840 1.00 83.50 94 PRO A N 1
ATOM 700 C CA . PRO A 1 94 ? 11.532 -13.039 -7.733 1.00 83.50 94 PRO A CA 1
ATOM 701 C C . PRO A 1 94 ? 12.553 -12.620 -6.671 1.00 83.50 94 PRO A C 1
ATOM 703 O O . PRO A 1 94 ? 12.294 -12.777 -5.485 1.00 83.50 94 PRO A O 1
ATOM 706 N N . ALA A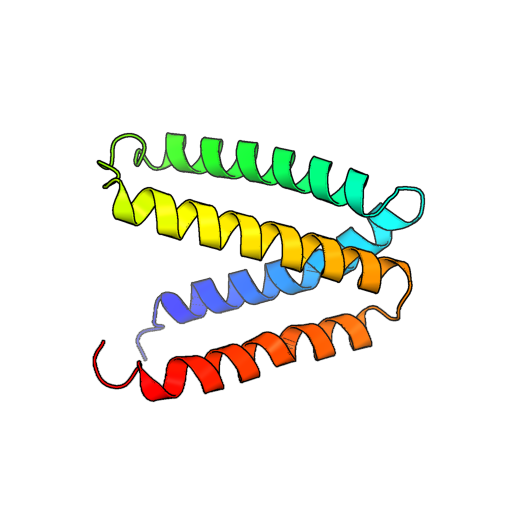 1 95 ? 13.682 -12.028 -7.080 1.00 84.06 95 ALA A N 1
ATOM 707 C CA . ALA A 1 95 ? 14.697 -11.545 -6.149 1.00 84.06 95 ALA A CA 1
ATOM 708 C C . ALA A 1 95 ? 14.187 -10.346 -5.336 1.00 84.06 95 ALA A C 1
ATOM 710 O O . ALA A 1 95 ? 14.325 -10.332 -4.118 1.00 84.06 95 ALA A O 1
ATOM 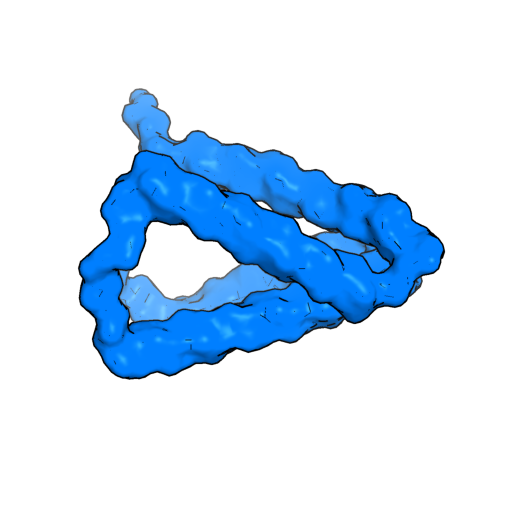711 N N . VAL A 1 96 ? 13.538 -9.380 -5.995 1.00 86.12 96 VAL A N 1
ATOM 712 C CA . VAL A 1 96 ? 12.959 -8.199 -5.330 1.00 86.12 96 VAL A CA 1
ATOM 713 C C . VAL A 1 96 ? 11.863 -8.605 -4.341 1.00 86.12 96 VAL A C 1
ATOM 715 O O . VAL A 1 96 ? 11.833 -8.098 -3.227 1.00 86.12 96 VAL A O 1
ATOM 718 N N . VAL A 1 97 ? 11.009 -9.565 -4.707 1.00 83.94 97 VAL A N 1
ATOM 719 C CA . VAL A 1 97 ? 9.955 -10.096 -3.826 1.00 83.94 97 VAL A CA 1
ATOM 720 C C . VAL A 1 97 ? 10.545 -10.791 -2.597 1.00 83.94 97 VAL A C 1
ATOM 722 O O . VAL A 1 97 ? 10.053 -10.582 -1.495 1.00 83.94 97 VAL A O 1
ATOM 725 N N . VAL A 1 98 ? 11.598 -11.600 -2.750 1.00 83.50 98 VAL A N 1
ATOM 726 C CA . VAL A 1 98 ? 12.248 -12.262 -1.603 1.00 83.50 98 VAL A CA 1
ATOM 727 C C . VAL A 1 98 ? 12.907 -11.238 -0.676 1.00 83.50 98 VAL A C 1
ATOM 729 O O . VAL A 1 98 ? 12.777 -11.355 0.540 1.00 83.50 98 VAL A O 1
ATOM 732 N N . ILE A 1 99 ? 13.559 -10.213 -1.235 1.00 83.31 99 ILE A N 1
ATOM 733 C CA . ILE A 1 99 ? 14.158 -9.125 -0.451 1.00 83.31 99 ILE A CA 1
ATOM 734 C C . ILE A 1 99 ? 13.074 -8.342 0.301 1.00 83.31 99 ILE A C 1
ATOM 736 O O . ILE A 1 99 ? 13.224 -8.106 1.493 1.00 83.31 99 ILE A O 1
ATOM 740 N N . ASP A 1 100 ? 11.952 -8.011 -0.335 1.00 82.44 100 ASP A N 1
ATOM 741 C CA . ASP A 1 100 ? 10.818 -7.330 0.308 1.00 82.44 100 ASP A CA 1
ATOM 742 C C . ASP A 1 100 ? 10.241 -8.132 1.491 1.00 82.44 100 ASP A C 1
ATOM 744 O O . ASP A 1 100 ? 9.924 -7.583 2.545 1.00 82.44 100 ASP A O 1
ATOM 748 N N . LYS A 1 101 ? 10.218 -9.468 1.399 1.00 78.75 101 LYS A N 1
ATOM 749 C CA . LYS A 1 101 ? 9.795 -10.326 2.520 1.00 78.75 101 LYS A CA 1
ATOM 750 C C . LYS A 1 101 ? 10.733 -10.265 3.730 1.00 78.75 101 LYS A C 1
ATOM 752 O O . LYS A 1 101 ? 10.286 -10.575 4.833 1.00 78.75 101 LYS A O 1
ATOM 757 N N . THR A 1 102 ? 11.982 -9.813 3.582 1.00 75.62 102 THR A N 1
ATOM 758 C CA . THR A 1 102 ? 12.870 -9.572 4.737 1.00 75.62 102 THR A CA 1
ATOM 759 C C . THR A 1 102 ? 12.382 -8.421 5.618 1.00 75.62 102 THR A C 1
ATOM 761 O O . THR A 1 102 ? 12.645 -8.431 6.820 1.00 75.62 102 THR A O 1
ATOM 764 N N . SER A 1 103 ? 11.582 -7.489 5.084 1.00 74.81 103 SER A N 1
ATOM 765 C CA . SER A 1 103 ? 10.926 -6.452 5.886 1.00 74.81 103 SER A CA 1
ATOM 766 C C . SER A 1 103 ? 9.989 -7.043 6.938 1.00 74.81 103 SER A C 1
ATOM 768 O O . SER A 1 103 ? 9.853 -6.462 8.009 1.00 74.81 103 SER A O 1
ATOM 770 N N . VAL A 1 104 ? 9.405 -8.223 6.690 1.00 72.38 104 VAL A N 1
ATOM 771 C CA . VAL A 1 104 ? 8.615 -8.952 7.696 1.00 72.38 104 VAL A CA 1
ATOM 772 C C . VAL A 1 104 ? 9.510 -9.419 8.841 1.00 72.38 104 VAL A C 1
ATOM 774 O O . VAL A 1 104 ? 9.156 -9.225 9.996 1.00 72.38 104 VAL A O 1
ATOM 777 N N . ALA A 1 105 ? 10.693 -9.964 8.540 1.00 72.25 105 ALA A N 1
ATOM 778 C CA . ALA A 1 105 ? 11.653 -10.378 9.564 1.00 72.25 105 ALA A CA 1
ATOM 779 C C . ALA A 1 105 ? 12.160 -9.185 10.391 1.00 72.25 105 ALA A C 1
ATOM 781 O O . ALA A 1 105 ? 12.243 -9.278 11.614 1.00 72.25 105 ALA A O 1
ATOM 782 N N . LEU A 1 106 ? 12.435 -8.048 9.742 1.00 72.44 106 LEU A N 1
ATOM 783 C CA . LEU A 1 106 ? 12.800 -6.805 10.426 1.00 72.44 106 LEU A CA 1
ATOM 784 C C . LEU A 1 106 ? 11.654 -6.288 11.301 1.00 72.44 106 LEU A C 1
ATOM 786 O O . LEU A 1 106 ? 11.886 -5.945 12.456 1.00 72.44 106 LEU A O 1
ATOM 790 N N . ALA A 1 107 ? 10.418 -6.278 10.794 1.00 74.94 107 ALA A N 1
ATOM 791 C CA . ALA A 1 107 ? 9.249 -5.894 11.577 1.00 74.94 107 ALA A CA 1
ATOM 792 C C . ALA A 1 107 ? 9.091 -6.799 12.803 1.00 74.94 107 ALA A C 1
ATOM 794 O O . ALA A 1 107 ? 8.958 -6.290 13.909 1.00 74.94 107 ALA A O 1
ATOM 795 N N . THR A 1 108 ? 9.194 -8.121 12.639 1.00 69.75 108 THR A N 1
ATOM 796 C CA . THR A 1 108 ? 9.164 -9.062 13.763 1.00 69.75 108 THR A CA 1
ATOM 797 C C . THR A 1 108 ? 10.279 -8.767 14.761 1.00 69.75 108 THR A C 1
ATOM 799 O O . THR A 1 108 ? 9.996 -8.720 15.947 1.00 69.75 108 THR A O 1
ATOM 802 N N . PHE A 1 109 ? 11.509 -8.499 14.315 1.00 73.19 109 PHE A N 1
ATOM 803 C CA . PHE A 1 109 ? 12.641 -8.206 15.199 1.00 73.19 109 PHE A CA 1
ATOM 804 C C . PHE A 1 109 ? 12.480 -6.898 15.992 1.00 73.19 109 PHE A C 1
ATOM 806 O O . PHE A 1 109 ? 12.744 -6.881 17.190 1.00 73.19 109 PHE A O 1
ATOM 813 N N . PHE A 1 110 ? 12.024 -5.813 15.358 1.00 68.25 110 PHE A N 1
ATOM 814 C CA . PHE A 1 110 ? 11.818 -4.518 16.024 1.00 68.25 110 PHE A CA 1
ATOM 815 C C . PHE A 1 110 ? 10.561 -4.475 16.897 1.00 68.25 110 PHE A C 1
ATOM 817 O O . PHE A 1 110 ? 10.515 -3.709 17.856 1.00 68.25 110 PHE A O 1
ATOM 824 N N . VAL A 1 111 ? 9.545 -5.278 16.571 1.00 67.19 111 VAL A N 1
ATOM 825 C CA . VAL A 1 111 ? 8.298 -5.382 17.341 1.00 67.19 111 VAL A CA 1
ATOM 826 C C . VAL A 1 111 ? 8.434 -6.379 18.497 1.00 67.19 111 VAL A C 1
ATOM 828 O O . VAL A 1 111 ? 7.768 -6.204 19.512 1.00 67.19 111 VAL A O 1
ATOM 831 N N . PHE A 1 112 ? 9.333 -7.370 18.409 1.00 58.03 112 PHE A N 1
ATOM 832 C CA . PHE A 1 112 ? 9.550 -8.385 19.453 1.00 58.03 112 PHE A CA 1
ATOM 833 C C . PHE A 1 112 ? 9.760 -7.821 20.874 1.00 58.03 112 PHE A C 1
ATOM 835 O O . PHE A 1 112 ? 9.203 -8.395 21.806 1.00 58.03 112 PHE A O 1
ATOM 842 N N . PRO A 1 113 ? 10.474 -6.694 21.087 1.00 61.62 113 PRO A N 1
ATOM 843 C CA . PRO A 1 113 ? 10.615 -6.094 22.415 1.00 61.62 113 PRO A CA 1
ATOM 844 C C . PRO A 1 113 ? 9.325 -5.465 22.968 1.00 61.62 113 PRO A C 1
ATOM 846 O O . PRO A 1 113 ? 9.264 -5.184 24.158 1.00 61.62 113 PRO A O 1
ATOM 849 N N . TRP A 1 114 ? 8.319 -5.207 22.125 1.00 54.81 114 TRP A N 1
ATOM 850 C CA . TRP A 1 114 ? 7.082 -4.492 22.477 1.00 54.81 114 TRP A CA 1
ATOM 851 C C . TRP A 1 114 ? 5.831 -5.392 22.472 1.00 54.81 114 TRP A C 1
ATOM 853 O O . TRP A 1 114 ? 4.766 -4.983 22.922 1.00 54.81 114 TRP A O 1
ATOM 863 N N . TRP A 1 115 ? 5.937 -6.617 21.943 1.00 49.16 115 TRP A N 1
ATOM 864 C CA . TRP A 1 115 ? 4.790 -7.479 21.622 1.00 49.16 115 TRP A CA 1
ATOM 865 C C . TRP A 1 115 ? 4.404 -8.484 22.717 1.00 49.16 115 TRP A C 1
ATOM 867 O O . TRP A 1 115 ? 3.540 -9.326 22.504 1.00 49.16 115 TRP A O 1
ATOM 877 N N . THR A 1 116 ? 5.009 -8.421 23.905 1.00 54.25 116 THR A N 1
ATOM 878 C CA . THR A 1 116 ? 4.663 -9.340 25.003 1.00 54.25 116 THR A CA 1
ATOM 879 C C . THR A 1 116 ? 3.363 -8.988 25.743 1.00 54.25 116 THR A C 1
ATOM 881 O O . THR A 1 116 ? 2.980 -9.752 26.622 1.00 54.25 116 THR A O 1
ATOM 884 N N . GLU A 1 117 ? 2.666 -7.885 25.419 1.00 47.06 117 GLU A N 1
ATOM 885 C CA . GLU A 1 117 ? 1.516 -7.398 26.219 1.00 47.06 117 GLU A CA 1
ATOM 886 C C . GLU A 1 117 ? 0.248 -6.954 25.447 1.00 47.06 117 GLU A C 1
ATOM 888 O O . GLU A 1 117 ? -0.606 -6.281 26.022 1.00 47.06 117 GLU A O 1
ATOM 893 N N . THR A 1 118 ? 0.040 -7.346 24.185 1.00 42.56 118 THR A N 1
ATOM 894 C CA . THR A 1 118 ? -1.245 -7.093 23.479 1.00 42.56 118 THR A CA 1
ATOM 895 C C . THR A 1 118 ? -1.762 -8.322 22.763 1.00 42.56 118 THR A C 1
ATOM 897 O O . THR A 1 118 ? -2.980 -8.590 22.851 1.00 42.56 118 THR A O 1
#

Secondary structure (DSSP, 8-state):
----HHHHHHHHHHHHHHHHHHHHHHHTSSS-HHHHHHHHHHHHHHHHHHHHHHHT-------HHHHHHHHHHHHHHHHHHHHHHHHHHHS-HHHHHHHHHHHHHHHHHHHTTTTT--

Radius of gyration: 17.08 Å; chains: 1; bounding box: 37×42×47 Å

pLDDT: mean 80.79, std 10.38, range [42.56, 91.81]

Sequence (118 aa):
MKAQPYLLYALFSAFFALLVPIFGKLGLKDVDSTVATTVRAVIMAVFLVGVALVSGVTREPLNGKALLFIALSGIAGALSWLFYFMAVKGGRVPAVVVIDKTSVALATFFVFPWWTET

Organism: NCBI:txid1432656

Foldseek 3Di:
DPPDVVVVVVVVVVVVVVVCLVVLQVVCQPDPLVVSLVVVVVVVVVVVVVVCVVVVVPDPDQDPVNVVVVVVVVVVVSVLSSVLSVCSNVHDSVVSVVVSCVVVVVCCVVCVVVPPPD

InterPro domains:
  IPR000620 EamA domain [PF00892] (6-117)